Protein AF-E2SR60-F1 (afdb_monomer_lite)

Sequence (109 aa):
MEKYKEIQKNEKLWSTAMAIQMGEARYRNGLNDSYKEGLEKGIEQGIEKGLKEGEKKIQLLLNQLIEKKYHEDATAWLQTLTAKQITAISDLLFTCETLEDLKQQIKNA

Foldseek 3Di:
DVVLVVLVVPVVSNVVVVVVVVVVVVVVVVVVVVVVVVVVVVVVVVVVVVVVVVLLVLLVVLQVLCCVQAVDGCSVVSVVADPVLSVVCVVCVVVDNHPVVSSVVSVVD

Structure (mmCIF, N/CA/C/O backbone):
data_AF-E2SR60-F1
#
_entry.id   AF-E2SR60-F1
#
loop_
_atom_site.group_PDB
_atom_site.id
_atom_site.type_symbol
_atom_site.label_atom_id
_atom_site.label_alt_id
_atom_site.label_comp_id
_atom_site.label_asym_id
_atom_site.label_entity_id
_atom_site.label_seq_id
_atom_site.pdbx_PDB_ins_code
_atom_site.Cartn_x
_atom_site.Cartn_y
_atom_site.Cartn_z
_atom_site.occupancy
_atom_site.B_iso_or_equiv
_atom_site.auth_seq_id
_atom_site.auth_comp_id
_atom_site.auth_asym_id
_atom_site.auth_atom_id
_atom_site.pdbx_PDB_model_num
ATOM 1 N N . MET A 1 1 ? 15.122 -0.953 -53.359 1.00 62.31 1 MET A N 1
ATOM 2 C CA . MET A 1 1 ? 16.007 -2.125 -53.167 1.00 62.31 1 MET A CA 1
ATOM 3 C C . MET A 1 1 ? 17.303 -1.975 -53.961 1.00 62.31 1 MET A C 1
ATOM 5 O O . MET A 1 1 ? 18.353 -2.184 -53.370 1.00 62.31 1 MET A O 1
ATOM 9 N N . GLU A 1 2 ? 17.267 -1.522 -55.222 1.00 66.81 2 GLU A N 1
ATOM 10 C CA . GLU A 1 2 ? 18.463 -1.213 -56.041 1.00 66.81 2 GLU A CA 1
ATOM 11 C C . GLU A 1 2 ? 19.527 -0.357 -55.334 1.00 66.81 2 GLU A C 1
ATOM 13 O O . GLU A 1 2 ? 20.681 -0.769 -55.281 1.00 66.81 2 GLU A O 1
ATOM 18 N N . LYS A 1 3 ? 19.155 0.771 -54.705 1.00 64.75 3 LYS A N 1
ATOM 19 C CA . LYS A 1 3 ? 20.120 1.651 -54.008 1.00 64.75 3 LYS A CA 1
ATOM 20 C C . LYS A 1 3 ? 20.939 0.938 -52.925 1.00 64.75 3 LYS A C 1
ATOM 22 O O . LYS A 1 3 ? 22.126 1.202 -52.780 1.00 64.75 3 LYS A O 1
ATOM 27 N N . TYR A 1 4 ? 20.332 0.013 -52.179 1.00 66.75 4 TYR A N 1
ATOM 28 C CA . TYR A 1 4 ? 21.047 -0.753 -51.152 1.00 66.75 4 TYR A CA 1
ATOM 29 C C . TYR A 1 4 ? 22.007 -1.773 -51.777 1.00 66.75 4 TYR A C 1
ATOM 31 O O . TYR A 1 4 ? 23.118 -1.937 -51.282 1.00 66.75 4 TYR A O 1
ATOM 39 N N . LYS A 1 5 ? 21.619 -2.393 -52.902 1.00 70.69 5 LYS A N 1
ATOM 40 C CA . LYS A 1 5 ? 22.479 -3.307 -53.674 1.00 70.69 5 LYS A CA 1
ATOM 41 C C . LYS A 1 5 ? 23.680 -2.592 -54.301 1.00 70.69 5 LYS A C 1
ATOM 43 O O . LYS A 1 5 ? 24.739 -3.192 -54.441 1.00 70.69 5 LYS A O 1
ATOM 48 N N . GLU A 1 6 ? 23.534 -1.326 -54.689 1.00 68.31 6 GLU A N 1
ATOM 49 C CA . GLU A 1 6 ? 24.640 -0.513 -55.214 1.00 68.31 6 GLU A CA 1
ATOM 50 C C . GLU A 1 6 ? 25.606 -0.066 -54.114 1.00 68.31 6 GLU A C 1
ATOM 52 O O . GLU A 1 6 ? 26.817 -0.161 -54.295 1.00 68.31 6 GLU A O 1
ATOM 57 N N . ILE A 1 7 ? 25.090 0.340 -52.949 1.00 68.00 7 ILE A N 1
ATOM 58 C CA . ILE A 1 7 ? 25.919 0.712 -51.793 1.00 68.00 7 ILE A CA 1
ATOM 59 C C . ILE A 1 7 ? 26.719 -0.496 -51.281 1.00 68.00 7 ILE A C 1
ATOM 61 O O . ILE A 1 7 ? 27.886 -0.334 -50.937 1.00 68.00 7 ILE A O 1
ATOM 65 N N . GLN A 1 8 ? 26.145 -1.707 -51.306 1.00 65.50 8 GLN A N 1
ATOM 66 C CA . GLN A 1 8 ? 26.839 -2.958 -50.953 1.00 65.50 8 GLN A CA 1
ATOM 67 C C . GLN A 1 8 ? 28.107 -3.226 -51.774 1.00 65.50 8 GLN A C 1
ATOM 69 O O . GLN A 1 8 ? 29.014 -3.887 -51.278 1.00 65.50 8 GLN A O 1
ATOM 74 N N . LYS A 1 9 ? 28.201 -2.704 -53.005 1.00 74.44 9 LYS A N 1
ATOM 75 C CA . LYS A 1 9 ? 29.396 -2.862 -53.852 1.00 74.44 9 LYS A CA 1
ATOM 76 C C . LYS A 1 9 ? 30.578 -2.006 -53.379 1.00 74.44 9 LYS A C 1
ATOM 78 O O . LYS A 1 9 ? 31.703 -2.259 -53.794 1.00 74.44 9 LYS A O 1
ATOM 83 N N . ASN A 1 10 ? 30.338 -1.006 -52.524 1.00 86.81 10 ASN A N 1
ATOM 84 C CA . ASN A 1 10 ? 31.366 -0.181 -51.895 1.00 86.81 10 ASN A CA 1
ATOM 85 C C . ASN A 1 10 ? 31.436 -0.503 -50.393 1.00 86.81 10 ASN A C 1
ATOM 87 O O . ASN A 1 10 ? 30.656 0.012 -49.593 1.00 86.81 10 ASN A O 1
ATOM 91 N N . GLU A 1 11 ? 32.392 -1.351 -50.013 1.00 83.62 11 GLU A N 1
ATOM 92 C CA . GLU A 1 11 ? 32.524 -1.923 -48.665 1.00 83.62 11 GLU A CA 1
ATOM 93 C C . GLU A 1 11 ? 32.581 -0.868 -47.543 1.00 83.62 11 GLU A C 1
ATOM 95 O O . GLU A 1 11 ? 31.917 -1.004 -46.510 1.00 83.62 11 GLU A O 1
ATOM 100 N N . LYS A 1 12 ? 33.312 0.235 -47.755 1.00 86.62 12 LYS A N 1
ATOM 101 C CA . LYS A 1 12 ? 33.414 1.335 -46.782 1.00 86.62 12 LYS A CA 1
ATOM 102 C C . LYS A 1 12 ? 32.090 2.090 -46.626 1.00 86.62 12 LYS A C 1
ATOM 104 O O . LYS A 1 12 ? 31.705 2.448 -45.512 1.00 86.62 12 LYS A O 1
ATOM 109 N N . LEU A 1 13 ? 31.381 2.339 -47.727 1.00 86.12 13 LEU A N 1
ATOM 110 C CA . LEU A 1 13 ? 30.094 3.037 -47.690 1.00 86.12 13 LEU A CA 1
ATOM 111 C C . LEU A 1 13 ? 28.999 2.155 -47.071 1.00 86.12 13 LEU A C 1
ATOM 113 O O . LEU A 1 13 ? 28.210 2.635 -46.259 1.00 86.12 13 LEU A O 1
ATOM 117 N N . TRP A 1 14 ? 28.992 0.861 -47.399 1.00 87.00 14 TRP A N 1
ATOM 118 C CA . TRP A 1 14 ? 28.072 -0.121 -46.829 1.00 87.00 14 TRP A CA 1
ATOM 119 C C . TRP A 1 14 ? 28.263 -0.301 -45.322 1.00 87.00 14 TRP A C 1
ATOM 121 O O . TRP A 1 14 ? 27.294 -0.209 -44.571 1.00 87.00 14 TRP A O 1
ATOM 131 N N . SER A 1 15 ? 29.503 -0.492 -44.864 1.00 88.94 15 SER A N 1
ATOM 132 C CA . SER A 1 15 ? 29.812 -0.610 -43.431 1.00 88.94 15 SER A CA 1
ATOM 133 C C . SER A 1 15 ? 29.436 0.652 -42.649 1.00 88.94 15 SER A C 1
ATOM 135 O O . SER A 1 15 ? 28.866 0.550 -41.563 1.00 88.94 15 SER A O 1
ATOM 137 N N . THR A 1 16 ? 29.654 1.840 -43.225 1.00 92.12 16 THR A N 1
ATOM 138 C CA . THR A 1 16 ? 29.238 3.116 -42.617 1.00 92.12 16 THR A CA 1
ATOM 139 C C . THR A 1 16 ? 27.713 3.222 -42.512 1.00 92.12 16 THR A C 1
ATOM 141 O O . THR A 1 16 ? 27.189 3.546 -41.446 1.00 92.12 16 THR A O 1
ATOM 144 N N . ALA A 1 17 ? 26.982 2.906 -43.586 1.00 90.12 17 ALA A N 1
ATOM 145 C CA . ALA A 1 17 ? 25.519 2.930 -43.583 1.00 90.12 17 ALA A CA 1
ATOM 146 C C . ALA A 1 17 ? 24.927 1.920 -42.583 1.00 90.12 17 ALA A C 1
ATOM 148 O O . ALA A 1 17 ? 23.994 2.251 -41.851 1.00 90.12 17 ALA A O 1
ATOM 149 N N . MET A 1 18 ? 25.506 0.717 -42.499 1.00 90.69 18 MET A N 1
ATOM 150 C CA . MET A 1 18 ? 25.114 -0.302 -41.524 1.00 90.69 18 MET A CA 1
ATOM 151 C C . MET A 1 18 ? 25.356 0.172 -40.086 1.00 90.69 18 MET A C 1
ATOM 153 O O . MET A 1 18 ? 24.478 0.031 -39.237 1.00 90.69 18 MET A O 1
ATOM 157 N N . ALA A 1 19 ? 26.510 0.784 -39.803 1.00 93.75 19 ALA A N 1
ATOM 158 C CA . ALA A 1 19 ? 26.823 1.305 -38.474 1.00 93.75 19 ALA A CA 1
ATOM 159 C C . ALA A 1 19 ? 25.824 2.383 -38.021 1.00 93.75 19 ALA A C 1
ATOM 161 O O . ALA A 1 19 ? 25.392 2.361 -36.865 1.00 93.75 19 ALA A O 1
ATOM 162 N N . ILE A 1 20 ? 25.413 3.275 -38.931 1.00 93.44 20 ILE A N 1
ATOM 163 C CA . ILE A 1 20 ? 24.383 4.294 -38.674 1.00 93.44 20 ILE A CA 1
ATOM 164 C C . ILE A 1 20 ? 23.038 3.627 -38.377 1.00 93.44 20 ILE A C 1
ATOM 166 O O . ILE A 1 20 ? 22.451 3.896 -37.333 1.00 93.44 20 ILE A O 1
ATOM 170 N N . GLN A 1 21 ? 22.587 2.697 -39.226 1.00 93.12 21 GLN A N 1
ATOM 171 C CA . GLN A 1 21 ? 21.315 1.993 -39.020 1.00 93.12 21 GLN A CA 1
ATOM 172 C C . GLN A 1 21 ? 21.282 1.227 -37.695 1.00 93.12 21 GLN A C 1
ATOM 174 O O . GLN A 1 21 ? 20.303 1.301 -36.951 1.00 93.12 21 GLN A O 1
ATOM 179 N N . MET A 1 22 ? 22.365 0.519 -37.365 1.00 93.94 22 MET A N 1
ATOM 180 C CA . MET A 1 22 ? 22.493 -0.168 -36.082 1.00 93.94 22 MET A CA 1
ATOM 181 C C . MET A 1 22 ? 22.522 0.823 -34.911 1.00 93.94 22 MET A C 1
ATOM 183 O O . MET A 1 22 ? 21.945 0.542 -33.864 1.00 93.94 22 MET A O 1
ATOM 187 N N . GLY A 1 23 ? 23.169 1.981 -35.070 1.00 95.75 23 GLY A N 1
ATOM 188 C CA . GLY A 1 23 ? 23.173 3.060 -34.081 1.00 95.75 23 GLY A CA 1
ATOM 189 C C . GLY A 1 23 ? 21.776 3.619 -33.815 1.00 95.75 23 GLY A C 1
ATOM 190 O O . GLY A 1 23 ? 21.358 3.692 -32.662 1.0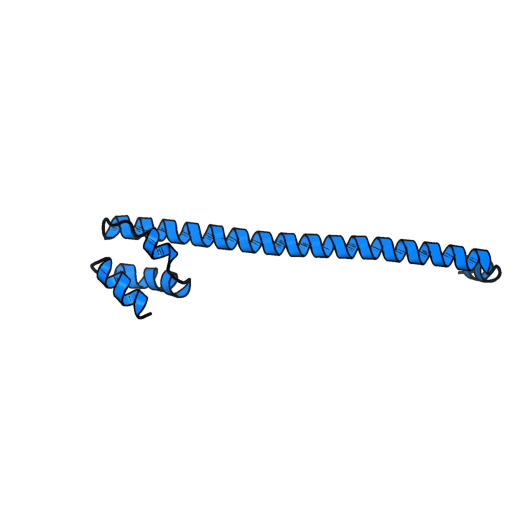0 95.75 23 GLY A O 1
ATOM 191 N N . GLU A 1 24 ? 21.022 3.928 -34.868 1.00 95.50 24 GLU A N 1
ATOM 192 C CA . GLU A 1 24 ? 19.635 4.398 -34.782 1.00 95.50 24 GLU A CA 1
ATOM 193 C C . GLU A 1 24 ? 18.696 3.347 -34.183 1.00 95.50 24 GLU A C 1
ATOM 195 O O . GLU A 1 24 ? 17.773 3.684 -33.440 1.00 95.50 24 GLU A O 1
ATOM 200 N N . ALA A 1 25 ? 18.900 2.068 -34.509 1.00 93.62 25 ALA A N 1
ATOM 201 C CA . ALA A 1 25 ? 18.144 0.971 -33.914 1.00 93.6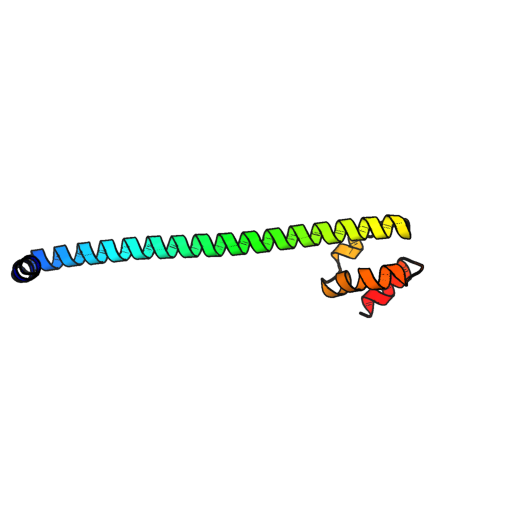2 25 ALA A CA 1
ATOM 202 C C . ALA A 1 25 ? 18.424 0.862 -32.409 1.00 93.62 25 ALA A C 1
ATOM 204 O O . ALA A 1 25 ? 17.486 0.814 -31.618 1.00 93.62 25 ALA A O 1
ATOM 205 N N . ARG A 1 26 ? 19.700 0.911 -31.998 1.00 93.38 26 ARG A N 1
ATOM 206 C CA . ARG A 1 26 ? 20.083 0.924 -30.577 1.00 93.38 26 ARG A CA 1
ATOM 207 C C . ARG A 1 26 ? 19.502 2.124 -29.837 1.00 93.38 26 ARG A C 1
ATOM 209 O O . ARG A 1 26 ? 18.978 1.949 -28.746 1.00 93.38 26 ARG A O 1
ATOM 216 N N . TYR A 1 27 ? 19.563 3.314 -30.431 1.00 94.75 27 TYR A N 1
ATOM 217 C CA . TYR A 1 27 ? 19.017 4.527 -29.824 1.00 94.75 27 TYR A CA 1
ATOM 218 C C . TYR A 1 27 ? 17.502 4.421 -29.608 1.00 94.75 27 TYR A C 1
ATOM 220 O O . TYR A 1 27 ? 17.019 4.660 -28.505 1.00 94.75 27 TYR A O 1
ATOM 228 N N . ARG A 1 28 ? 16.756 3.982 -30.631 1.00 94.62 28 ARG A N 1
ATOM 229 C CA . ARG A 1 28 ? 15.305 3.755 -30.521 1.00 94.62 28 ARG A CA 1
ATOM 230 C C . ARG A 1 28 ? 14.957 2.702 -29.476 1.00 94.62 28 ARG A C 1
ATOM 232 O O . ARG A 1 28 ? 14.029 2.912 -28.702 1.00 94.62 28 ARG A O 1
ATOM 239 N N . ASN A 1 29 ? 15.701 1.599 -29.440 1.00 93.94 29 ASN A N 1
ATOM 240 C CA . ASN A 1 29 ? 15.482 0.554 -28.445 1.00 93.94 29 ASN A CA 1
ATOM 241 C C . ASN A 1 29 ? 15.758 1.080 -27.034 1.00 93.94 29 ASN A C 1
ATOM 243 O O . ASN A 1 29 ? 14.890 0.961 -26.183 1.00 93.94 29 ASN A O 1
ATOM 247 N N . GLY A 1 30 ? 16.875 1.779 -26.814 1.00 95.75 30 GLY A N 1
ATOM 248 C CA . GLY A 1 30 ? 17.190 2.374 -25.512 1.00 95.75 30 GLY A CA 1
ATOM 249 C C . GLY A 1 30 ? 16.149 3.395 -25.035 1.00 95.75 30 GLY A C 1
ATOM 250 O O . GLY A 1 30 ? 15.798 3.421 -23.856 1.00 95.75 30 GLY A O 1
ATOM 251 N N . LEU A 1 31 ? 15.598 4.210 -25.942 1.00 94.25 31 LEU A N 1
ATOM 252 C CA . LEU A 1 31 ? 14.480 5.105 -25.619 1.00 94.25 31 LEU A CA 1
ATOM 253 C C . LEU A 1 31 ? 13.212 4.336 -25.225 1.00 94.25 31 LEU A C 1
ATOM 255 O O . LEU A 1 31 ? 12.557 4.694 -24.251 1.00 94.25 31 LEU A O 1
ATOM 259 N N . ASN A 1 32 ? 12.867 3.276 -25.954 1.00 95.56 32 ASN A N 1
ATOM 260 C CA . ASN A 1 32 ? 11.708 2.451 -25.618 1.00 95.56 32 ASN A CA 1
ATOM 261 C C . ASN A 1 32 ? 11.888 1.714 -24.287 1.00 95.56 32 ASN A C 1
ATOM 263 O O . ASN A 1 32 ? 10.939 1.638 -23.510 1.00 95.56 32 ASN A O 1
ATOM 267 N N . ASP A 1 33 ? 13.081 1.187 -24.025 1.00 95.75 33 ASP A N 1
ATOM 268 C CA . ASP A 1 33 ? 13.391 0.455 -22.798 1.00 95.75 33 ASP A CA 1
ATOM 269 C C . ASP A 1 33 ? 13.312 1.396 -21.591 1.00 95.75 33 ASP A C 1
ATOM 271 O O . ASP A 1 33 ? 12.573 1.131 -20.646 1.00 95.75 33 ASP A O 1
ATOM 275 N N . SER A 1 34 ? 13.952 2.567 -21.673 1.00 95.50 34 SER A N 1
ATOM 276 C CA . SER A 1 34 ? 13.867 3.591 -20.620 1.00 95.50 34 SER A CA 1
ATOM 277 C C . SER A 1 34 ? 12.446 4.116 -20.396 1.00 95.50 34 SER A C 1
ATOM 279 O O . SER A 1 34 ? 12.052 4.340 -19.251 1.00 95.50 34 SER A O 1
ATOM 281 N N . TYR A 1 35 ? 11.646 4.279 -21.456 1.00 96.38 35 TYR A N 1
ATOM 282 C CA . TYR A 1 35 ? 10.239 4.657 -21.322 1.00 96.38 35 TYR A CA 1
ATOM 283 C C . TYR A 1 35 ? 9.432 3.586 -20.579 1.00 96.38 35 TYR A C 1
ATOM 285 O O . TYR A 1 35 ? 8.683 3.916 -19.659 1.00 96.38 35 TYR A O 1
ATOM 293 N N . LYS A 1 36 ? 9.603 2.310 -20.946 1.00 97.06 36 LYS A N 1
ATOM 294 C CA . LYS A 1 36 ? 8.931 1.185 -20.281 1.00 97.06 36 LYS A CA 1
ATOM 295 C C . LYS A 1 36 ? 9.322 1.093 -18.812 1.00 97.06 36 LYS A C 1
ATOM 297 O O . LYS A 1 36 ? 8.438 1.065 -17.966 1.00 97.06 36 LYS A O 1
ATOM 302 N N . GLU A 1 37 ? 10.617 1.140 -18.508 1.00 97.06 37 GLU A N 1
ATOM 303 C CA . GLU A 1 37 ? 11.103 1.117 -17.126 1.00 97.06 37 GLU A CA 1
ATOM 304 C C . GLU A 1 37 ? 10.557 2.291 -16.306 1.00 97.06 37 GLU A C 1
ATOM 306 O O . GLU A 1 37 ? 10.173 2.126 -15.148 1.00 97.06 37 GLU A O 1
ATOM 311 N N . GLY A 1 38 ? 10.525 3.492 -16.892 1.00 97.88 38 GLY A N 1
ATOM 312 C CA . GLY A 1 38 ? 9.973 4.676 -16.240 1.00 97.88 38 GLY A CA 1
ATOM 313 C C . GLY A 1 38 ? 8.481 4.528 -15.942 1.00 97.88 38 GLY A C 1
ATOM 314 O O . GLY A 1 38 ? 8.033 4.877 -14.849 1.00 97.88 38 GLY A O 1
ATOM 315 N N . LEU A 1 39 ? 7.723 3.975 -16.891 1.00 98.06 39 LEU A N 1
ATOM 316 C CA . LEU A 1 39 ? 6.298 3.713 -16.728 1.00 98.06 39 LEU A CA 1
ATOM 317 C C . LEU A 1 39 ? 6.038 2.650 -15.652 1.00 98.06 39 LEU A C 1
ATOM 319 O O . LEU A 1 39 ? 5.211 2.878 -14.773 1.00 98.06 39 LEU A O 1
ATOM 323 N N . GLU A 1 40 ? 6.761 1.530 -15.683 1.00 97.94 40 GLU A N 1
ATOM 324 C CA . GLU A 1 40 ? 6.639 0.446 -14.701 1.00 97.94 40 GLU A CA 1
ATOM 325 C C . GLU A 1 40 ? 6.934 0.941 -13.282 1.00 97.94 40 GLU A C 1
ATOM 327 O O . GLU A 1 40 ? 6.102 0.780 -12.388 1.00 97.94 40 GLU A O 1
ATOM 332 N N . LYS A 1 41 ? 8.055 1.651 -13.089 1.00 97.75 41 LYS A N 1
ATOM 333 C CA . LYS A 1 41 ? 8.406 2.255 -11.793 1.00 97.75 41 LYS A CA 1
ATOM 334 C C . LYS A 1 41 ? 7.363 3.269 -11.333 1.00 97.75 41 LYS A C 1
ATOM 336 O O . LYS A 1 41 ? 7.044 3.330 -10.148 1.00 97.75 41 LYS A O 1
ATOM 341 N N . GLY A 1 42 ? 6.834 4.074 -12.255 1.00 98.31 42 GLY A N 1
ATOM 342 C CA . GLY A 1 42 ? 5.788 5.048 -11.950 1.00 98.31 42 GLY A CA 1
ATOM 343 C C . GLY A 1 42 ? 4.502 4.387 -11.454 1.00 98.31 42 GLY A C 1
ATOM 344 O O . GLY A 1 42 ? 3.923 4.835 -10.464 1.00 98.31 42 GLY A O 1
ATOM 345 N N . ILE A 1 43 ? 4.081 3.299 -12.105 1.00 98.25 43 ILE A N 1
ATOM 346 C CA . ILE A 1 43 ? 2.903 2.519 -11.710 1.00 98.25 43 ILE A CA 1
ATOM 347 C C . ILE A 1 43 ? 3.126 1.863 -10.346 1.00 98.25 43 ILE A C 1
ATOM 349 O O . ILE A 1 43 ? 2.281 2.007 -9.465 1.00 98.25 43 ILE A O 1
ATOM 353 N N . GLU A 1 44 ? 4.263 1.196 -10.142 1.00 98.12 44 GLU A N 1
ATOM 354 C CA . GLU A 1 44 ? 4.586 0.521 -8.881 1.00 98.12 44 GLU A CA 1
ATOM 355 C C . GLU A 1 44 ? 4.587 1.503 -7.699 1.00 98.12 44 GLU A C 1
ATOM 357 O O . GLU A 1 44 ? 3.891 1.285 -6.706 1.00 98.12 44 GLU A O 1
ATOM 362 N N . GLN A 1 45 ? 5.268 2.645 -7.842 1.00 97.75 45 GLN A N 1
ATOM 363 C CA . GLN A 1 45 ? 5.280 3.693 -6.818 1.00 97.75 45 GLN A CA 1
ATOM 364 C C . GLN A 1 45 ? 3.890 4.286 -6.567 1.00 97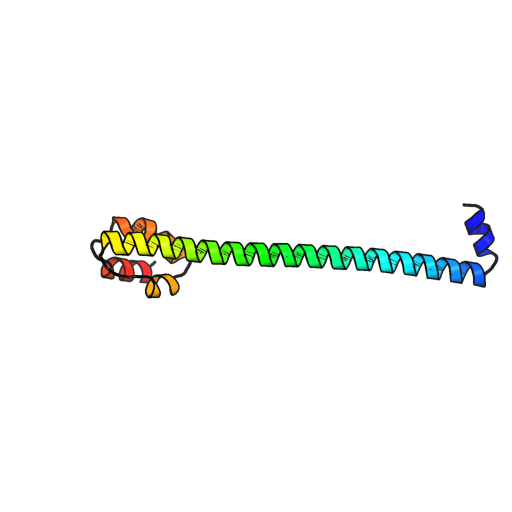.75 45 GLN A C 1
ATOM 366 O O . GLN A 1 45 ? 3.559 4.630 -5.431 1.00 97.75 45 GLN A O 1
ATOM 371 N N . GLY A 1 46 ? 3.082 4.446 -7.619 1.00 98.31 46 GLY A N 1
ATOM 372 C CA . GLY A 1 46 ? 1.711 4.936 -7.506 1.00 98.31 46 GLY A CA 1
ATOM 373 C C . GLY A 1 46 ? 0.825 3.982 -6.706 1.00 98.31 46 GLY A C 1
ATOM 374 O O . GLY A 1 46 ? 0.125 4.418 -5.792 1.00 98.31 46 GLY A O 1
ATOM 375 N N . ILE A 1 47 ? 0.905 2.683 -7.001 1.00 97.94 47 ILE A N 1
ATOM 376 C CA . ILE A 1 47 ? 0.173 1.634 -6.283 1.00 97.94 47 ILE A CA 1
ATOM 377 C C . ILE A 1 47 ? 0.622 1.578 -4.821 1.00 97.94 47 ILE A C 1
ATOM 379 O O . ILE A 1 47 ? -0.222 1.600 -3.927 1.00 97.94 47 ILE A O 1
ATOM 383 N N . GLU A 1 48 ? 1.930 1.569 -4.556 1.00 97.31 48 GLU A N 1
ATOM 384 C CA . GLU A 1 48 ? 2.463 1.513 -3.192 1.00 97.31 48 GLU A CA 1
ATOM 385 C C . GLU A 1 48 ? 2.004 2.714 -2.348 1.00 97.31 48 GLU A C 1
ATOM 387 O O . GLU A 1 48 ? 1.558 2.550 -1.210 1.00 97.31 48 GLU A O 1
ATOM 392 N N . LYS A 1 49 ? 2.065 3.931 -2.907 1.00 96.81 49 LYS A N 1
ATOM 393 C CA . LYS A 1 49 ? 1.570 5.140 -2.230 1.00 96.81 49 LYS A CA 1
ATOM 394 C C . LYS A 1 49 ? 0.068 5.067 -1.976 1.00 96.81 49 LYS A C 1
ATOM 396 O O . LYS A 1 49 ? -0.360 5.335 -0.856 1.00 96.81 49 LYS A O 1
ATOM 401 N N . GLY A 1 50 ? -0.712 4.665 -2.980 1.00 97.56 50 GLY A N 1
ATOM 402 C CA . GLY A 1 50 ? -2.164 4.541 -2.864 1.00 97.56 50 GLY A CA 1
ATOM 403 C C . GLY A 1 50 ? -2.587 3.534 -1.794 1.00 97.56 50 GLY A C 1
ATOM 404 O O . GLY A 1 50 ? -3.479 3.823 -1.000 1.00 97.56 50 GLY A O 1
ATOM 405 N N . LEU A 1 51 ? -1.907 2.387 -1.714 1.00 94.31 51 LEU A N 1
ATOM 406 C CA . LEU A 1 51 ? -2.146 1.388 -0.670 1.00 94.31 51 LEU A CA 1
ATOM 407 C C . LEU A 1 51 ? -1.821 1.941 0.723 1.00 94.31 51 LEU A C 1
ATOM 409 O O . LEU A 1 51 ? -2.670 1.871 1.607 1.00 94.31 51 LEU A O 1
ATOM 413 N N . LYS A 1 52 ? -0.655 2.577 0.907 1.00 92.88 52 LYS A N 1
ATOM 414 C CA . LYS A 1 52 ? -0.268 3.185 2.196 1.00 92.88 52 LYS A CA 1
ATOM 415 C C . LYS A 1 52 ? -1.232 4.285 2.645 1.00 92.88 52 LYS A C 1
ATOM 417 O O . LYS A 1 52 ? -1.537 4.399 3.831 1.00 92.88 52 LYS A O 1
ATOM 422 N N . GLU A 1 53 ? -1.699 5.125 1.724 1.00 95.12 53 GLU A N 1
ATOM 423 C CA . GLU A 1 53 ? -2.703 6.152 2.026 1.00 95.12 53 GLU A CA 1
ATOM 424 C C . GLU A 1 53 ? -4.061 5.532 2.378 1.00 95.12 53 GLU A C 1
ATOM 426 O O . GLU A 1 53 ? -4.708 5.969 3.334 1.00 95.12 53 GLU A O 1
ATOM 431 N N . GLY A 1 54 ? -4.465 4.483 1.657 1.00 93.50 54 GLY A N 1
ATOM 432 C CA . GLY A 1 54 ? -5.671 3.709 1.941 1.00 93.50 54 GLY A CA 1
ATOM 433 C C . GLY A 1 54 ? -5.646 3.073 3.330 1.00 93.50 54 GLY A C 1
ATOM 434 O O . GLY A 1 54 ? -6.590 3.252 4.098 1.00 93.50 54 GLY A O 1
ATOM 435 N N . GLU A 1 55 ? -4.548 2.408 3.693 1.00 91.12 55 GLU A N 1
ATOM 436 C CA . GLU A 1 55 ? -4.349 1.798 5.014 1.00 91.12 55 GLU A CA 1
ATOM 437 C C . GLU A 1 55 ? -4.439 2.834 6.140 1.00 91.12 55 GLU A C 1
ATOM 439 O O . GLU A 1 55 ? -5.187 2.639 7.100 1.00 91.12 55 GLU A O 1
ATOM 444 N N . LYS A 1 56 ? -3.763 3.983 5.996 1.00 91.62 56 LYS A N 1
ATOM 445 C CA . LYS A 1 56 ? -3.852 5.084 6.971 1.00 91.62 56 LYS A CA 1
ATOM 446 C C . LYS A 1 56 ? -5.279 5.598 7.129 1.00 91.62 56 LYS A C 1
ATOM 448 O O . LYS A 1 56 ? -5.718 5.873 8.245 1.00 91.62 56 LYS A O 1
ATOM 453 N N . LYS A 1 57 ? -6.014 5.734 6.023 1.00 94.12 57 LYS A N 1
ATOM 454 C CA . LYS A 1 57 ? -7.405 6.197 6.050 1.00 94.12 57 LYS A CA 1
ATOM 455 C C . LYS A 1 57 ? -8.322 5.185 6.737 1.00 94.12 57 LYS A C 1
ATOM 457 O O . LYS A 1 57 ? -9.181 5.595 7.513 1.00 94.12 57 LYS A O 1
ATOM 462 N N . ILE A 1 58 ? -8.124 3.888 6.498 1.00 91.62 58 ILE A N 1
ATOM 463 C CA . ILE A 1 58 ? -8.860 2.818 7.186 1.00 91.62 58 ILE A CA 1
ATOM 464 C C . ILE A 1 58 ? -8.572 2.852 8.690 1.00 91.62 58 ILE A C 1
ATOM 466 O O . ILE A 1 58 ? -9.511 2.850 9.482 1.00 91.62 58 ILE A O 1
ATOM 470 N N . GLN A 1 59 ? -7.301 2.952 9.092 1.00 91.31 59 GLN A N 1
ATOM 471 C CA . GLN A 1 59 ? -6.920 3.053 10.506 1.00 91.31 59 GLN A CA 1
ATOM 472 C C . GLN A 1 59 ? -7.552 4.276 11.182 1.00 91.31 59 GLN A C 1
ATOM 474 O O . GLN A 1 59 ? -8.096 4.152 12.275 1.00 91.31 59 GLN A O 1
ATOM 479 N N . LEU A 1 60 ? -7.556 5.438 10.521 1.00 93.38 60 LEU A N 1
ATOM 480 C CA . LEU A 1 60 ? -8.196 6.644 11.051 1.00 93.38 60 LEU A CA 1
ATOM 481 C C . LEU A 1 60 ? -9.704 6.447 11.266 1.00 93.38 60 LEU A C 1
ATOM 483 O O . LEU A 1 60 ? -10.232 6.821 12.310 1.00 93.38 60 LEU A O 1
ATOM 487 N N . LEU A 1 61 ? -10.396 5.853 10.290 1.00 93.06 61 LEU A N 1
ATOM 488 C CA . LEU A 1 61 ? -11.834 5.589 10.388 1.00 93.06 61 LEU A CA 1
ATOM 489 C C . LEU A 1 61 ? -12.150 4.590 11.506 1.00 93.06 61 LEU A C 1
ATOM 491 O O . LEU A 1 61 ? -13.093 4.804 12.265 1.00 93.06 61 LEU A O 1
ATOM 495 N N . LEU A 1 62 ? -11.353 3.529 11.644 1.00 91.75 62 LEU A N 1
ATOM 496 C CA . LEU A 1 62 ? -11.504 2.570 12.738 1.00 91.75 62 LEU A CA 1
ATOM 497 C C . LEU A 1 62 ? -11.253 3.220 14.096 1.00 91.75 62 LEU A C 1
ATOM 499 O O . LEU A 1 62 ? -12.023 2.976 15.023 1.00 91.75 62 LEU A O 1
ATOM 503 N N . ASN A 1 63 ? -10.246 4.091 14.203 1.00 92.00 63 ASN A N 1
ATOM 504 C CA . ASN A 1 63 ? -9.993 4.826 15.436 1.00 92.00 63 ASN A CA 1
ATOM 505 C C . ASN A 1 63 ? -11.193 5.690 15.826 1.00 92.00 63 ASN A C 1
ATOM 507 O O . ASN A 1 63 ? -11.649 5.628 16.957 1.00 92.00 63 ASN A O 1
ATOM 511 N N . GLN A 1 64 ? -11.782 6.414 14.870 1.00 93.12 64 GLN A N 1
ATOM 512 C CA . GLN A 1 64 ? -12.982 7.219 15.117 1.00 93.12 64 GLN A CA 1
ATOM 513 C C . GLN A 1 64 ? -14.182 6.379 15.577 1.00 93.12 64 GLN A C 1
ATOM 515 O O . GLN A 1 64 ? -14.990 6.848 16.378 1.00 93.12 64 GLN A O 1
ATOM 520 N N . LEU A 1 65 ? -14.341 5.156 15.062 1.00 91.06 65 LEU A N 1
ATOM 521 C CA . LEU A 1 65 ? -15.397 4.245 15.514 1.00 91.06 65 LEU A CA 1
ATOM 522 C C . LEU A 1 65 ? -15.130 3.737 16.935 1.00 91.06 65 LEU A C 1
ATOM 524 O O . LEU A 1 65 ? -16.055 3.685 17.744 1.00 91.06 65 LEU A O 1
ATOM 528 N N . ILE A 1 66 ? -13.875 3.409 17.244 1.00 91.12 66 ILE A N 1
ATOM 529 C CA . ILE A 1 66 ? -13.444 2.972 18.574 1.00 91.12 66 ILE A CA 1
ATOM 530 C C . ILE A 1 66 ? -13.601 4.101 19.597 1.00 91.12 66 ILE A C 1
ATOM 532 O O . ILE A 1 66 ? -14.226 3.880 20.628 1.00 91.12 66 ILE A O 1
ATOM 536 N N . GLU A 1 67 ? -13.159 5.320 19.291 1.00 92.50 67 GLU A N 1
ATOM 537 C CA . GLU A 1 67 ? -13.343 6.496 20.150 1.00 92.50 67 GLU A CA 1
ATOM 538 C C . GLU A 1 67 ? -14.828 6.792 20.401 1.00 92.50 67 GLU A C 1
ATOM 540 O O . GLU A 1 67 ? -15.223 7.138 21.512 1.00 92.50 67 GLU A O 1
ATOM 545 N N . LYS A 1 68 ? -15.688 6.626 19.388 1.00 90.44 68 LYS A N 1
ATOM 546 C CA . LYS A 1 68 ? -17.136 6.824 19.549 1.00 90.44 68 LYS A CA 1
ATOM 547 C C . LYS A 1 68 ? -17.795 5.766 20.424 1.00 90.44 68 LYS A C 1
ATOM 549 O O . LYS A 1 68 ? -18.735 6.099 21.138 1.00 90.44 68 LYS A O 1
ATOM 554 N N . LYS A 1 69 ? -17.360 4.507 20.323 1.00 90.00 69 LYS A N 1
ATOM 555 C CA . LYS A 1 69 ? -17.989 3.385 21.030 1.00 90.00 69 LYS A CA 1
ATOM 556 C C . LYS A 1 69 ? -17.423 3.183 22.434 1.00 90.00 69 LYS A C 1
ATOM 558 O O . LYS A 1 69 ? -18.184 2.962 23.368 1.00 90.00 69 LYS A O 1
ATOM 563 N N . TYR A 1 70 ? -16.103 3.224 22.557 1.00 91.19 70 TYR A N 1
ATOM 564 C CA . TYR A 1 70 ? -15.369 2.868 23.768 1.00 91.19 70 TYR A CA 1
ATOM 565 C C . TYR A 1 70 ? -14.739 4.081 24.465 1.00 91.19 70 TYR A C 1
ATOM 567 O O . TYR A 1 70 ? -14.247 3.934 25.574 1.00 91.19 70 TYR A O 1
ATOM 575 N N . HIS A 1 71 ? -14.767 5.274 23.855 1.00 89.88 71 HIS A N 1
ATOM 576 C CA . HIS A 1 71 ? -14.180 6.504 24.414 1.00 89.88 71 HIS A CA 1
ATOM 577 C C . HIS A 1 71 ? -12.666 6.431 24.670 1.00 89.88 71 HIS A C 1
ATOM 579 O O . HIS A 1 71 ? -12.131 7.175 25.489 1.00 89.88 71 HIS A O 1
ATOM 585 N N . GLU A 1 72 ? -11.972 5.568 23.928 1.00 90.75 72 GLU A N 1
ATOM 586 C CA . GLU A 1 72 ? -10.529 5.355 24.021 1.00 90.75 72 GLU A CA 1
ATOM 587 C C . GLU A 1 72 ? -9.855 5.580 22.664 1.00 90.75 72 GLU A C 1
ATOM 589 O O . GLU A 1 72 ? -10.406 5.207 21.627 1.00 90.75 72 GLU A O 1
ATOM 594 N N . ASP A 1 73 ? -8.644 6.148 22.676 1.00 91.75 73 ASP A N 1
ATOM 595 C CA . ASP A 1 73 ? -7.791 6.223 21.487 1.00 91.75 73 ASP A CA 1
ATOM 596 C C . ASP A 1 73 ? -7.085 4.879 21.255 1.00 91.75 73 ASP A C 1
ATOM 598 O O . ASP A 1 73 ? -6.415 4.319 22.128 1.00 91.75 73 ASP A O 1
ATOM 602 N N . ALA A 1 74 ? -7.227 4.366 20.041 1.00 90.50 74 ALA A N 1
ATOM 603 C CA . ALA A 1 74 ? -6.690 3.098 19.579 1.00 90.50 74 ALA A CA 1
ATOM 604 C C . ALA A 1 74 ? -5.633 3.270 18.477 1.00 90.50 74 ALA A C 1
ATOM 606 O O . ALA A 1 74 ? -5.160 2.266 17.938 1.00 90.50 74 ALA A O 1
ATOM 607 N N . THR A 1 75 ? -5.215 4.502 18.162 1.00 90.75 75 THR A N 1
ATOM 608 C CA . THR A 1 75 ? -4.311 4.807 17.043 1.00 90.75 75 THR A CA 1
ATOM 609 C C . THR A 1 75 ? -3.029 3.973 17.084 1.00 90.75 75 THR A C 1
ATOM 611 O O . THR A 1 75 ? -2.666 3.342 16.091 1.00 90.75 75 THR A O 1
ATOM 614 N N . ALA A 1 76 ? -2.363 3.914 18.242 1.00 91.38 76 ALA A N 1
ATOM 615 C CA . ALA A 1 76 ? -1.123 3.153 18.402 1.00 91.38 76 ALA A CA 1
ATOM 616 C C . ALA A 1 76 ? -1.334 1.639 18.248 1.00 91.38 76 ALA A C 1
ATOM 618 O O . ALA A 1 76 ? -0.482 0.952 17.695 1.00 91.38 76 ALA A O 1
ATOM 619 N N . TRP A 1 77 ? -2.476 1.117 18.702 1.00 92.38 77 TRP A N 1
ATOM 620 C CA . TRP A 1 77 ? -2.804 -0.303 18.581 1.00 92.38 77 TRP A CA 1
ATOM 621 C C . TRP A 1 77 ? -3.143 -0.684 17.137 1.00 92.38 77 TRP A C 1
ATOM 623 O O . TRP A 1 77 ? -2.634 -1.679 16.635 1.00 92.38 77 TRP A O 1
ATOM 633 N N . LEU A 1 78 ? -3.929 0.129 16.427 1.00 90.56 78 LEU A N 1
ATOM 634 C CA . LEU A 1 78 ? -4.296 -0.127 15.029 1.00 90.56 78 LEU A CA 1
ATOM 635 C C . LEU A 1 78 ? -3.078 -0.174 14.093 1.00 90.56 78 LEU A C 1
ATOM 637 O O . LEU A 1 78 ? -3.095 -0.908 13.106 1.00 90.56 78 LEU A O 1
ATOM 641 N N . GLN A 1 79 ? -2.008 0.558 14.420 1.00 89.94 79 GLN A N 1
ATOM 642 C CA . GLN A 1 79 ? -0.745 0.538 13.674 1.00 89.94 79 GLN A CA 1
ATOM 643 C C . GLN A 1 79 ? 0.039 -0.773 13.824 1.00 89.94 79 GLN A C 1
ATOM 645 O O . GLN A 1 79 ? 0.870 -1.074 12.970 1.00 89.94 79 GLN A O 1
ATOM 650 N N . THR A 1 80 ? -0.210 -1.562 14.876 1.00 90.62 80 THR A N 1
ATOM 651 C CA . THR A 1 80 ? 0.476 -2.847 15.093 1.00 90.62 80 THR A CA 1
ATOM 652 C C . THR A 1 80 ? -0.234 -4.029 14.436 1.00 90.62 80 THR A C 1
ATOM 654 O O . THR A 1 80 ? 0.249 -5.155 14.534 1.00 90.62 80 THR A O 1
ATOM 657 N N . LEU A 1 81 ? -1.401 -3.811 13.825 1.00 90.00 81 LEU A N 1
ATOM 658 C CA . LEU A 1 81 ? -2.257 -4.879 13.315 1.00 90.00 81 LEU A CA 1
ATOM 659 C C . LEU A 1 81 ? -2.005 -5.172 11.839 1.00 90.00 81 LEU A C 1
ATOM 661 O O . LEU A 1 81 ? -1.703 -4.291 11.037 1.00 90.00 81 LEU A O 1
ATOM 665 N N . THR A 1 82 ? -2.189 -6.437 11.474 1.00 89.81 82 THR A N 1
ATOM 666 C CA . THR A 1 82 ? -2.146 -6.886 10.079 1.00 89.81 82 THR A CA 1
ATOM 667 C C . THR A 1 82 ? -3.458 -6.581 9.350 1.00 89.81 82 THR A C 1
ATOM 669 O O . THR A 1 82 ? -4.506 -6.419 9.974 1.00 89.81 82 THR A O 1
ATOM 672 N N . ALA A 1 83 ? -3.443 -6.583 8.013 1.00 86.25 83 ALA A N 1
ATOM 673 C CA . ALA A 1 83 ? -4.648 -6.360 7.207 1.00 86.25 83 ALA A CA 1
ATOM 674 C C . ALA A 1 83 ? -5.800 -7.329 7.551 1.00 86.25 83 ALA A C 1
ATOM 676 O O . ALA A 1 83 ? -6.953 -6.909 7.612 1.00 86.25 83 ALA A O 1
ATOM 677 N N . LYS A 1 84 ? -5.491 -8.603 7.844 1.00 87.31 84 LYS A N 1
ATOM 678 C CA . LYS A 1 84 ? -6.491 -9.605 8.262 1.00 87.31 84 LYS A CA 1
ATOM 679 C C . LYS A 1 84 ? -7.127 -9.259 9.608 1.00 87.31 84 LYS A C 1
ATOM 681 O O . LYS A 1 84 ? -8.342 -9.351 9.764 1.00 87.31 84 LYS A O 1
ATOM 686 N N . GLN A 1 85 ? -6.307 -8.828 10.562 1.00 89.44 85 GLN A N 1
ATOM 687 C CA . GLN A 1 85 ? -6.786 -8.393 11.870 1.00 89.44 85 GLN A CA 1
ATOM 688 C C . GLN A 1 85 ? -7.651 -7.141 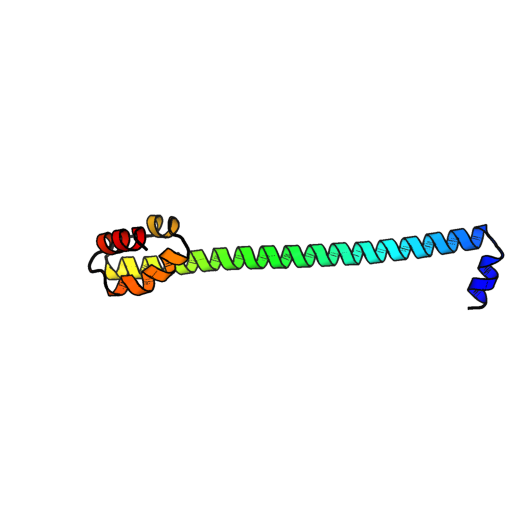11.738 1.00 89.44 85 GLN A C 1
ATOM 690 O O . GLN A 1 85 ? -8.731 -7.094 12.309 1.00 89.44 85 GLN A O 1
ATOM 695 N N . ILE A 1 86 ? -7.243 -6.173 10.912 1.00 88.06 86 ILE A N 1
ATOM 696 C CA . ILE A 1 86 ? -8.028 -4.967 10.617 1.00 88.06 86 ILE A CA 1
ATOM 697 C C . ILE A 1 86 ? -9.407 -5.319 10.041 1.00 88.06 86 ILE A C 1
ATOM 699 O O . ILE A 1 86 ? -10.401 -4.741 10.474 1.00 88.06 86 ILE A O 1
ATOM 703 N N . THR A 1 87 ? -9.498 -6.282 9.117 1.00 87.06 87 THR A N 1
ATOM 704 C CA . THR A 1 87 ? -10.802 -6.740 8.606 1.00 87.06 87 THR A CA 1
ATOM 705 C C . THR A 1 87 ? -11.637 -7.451 9.668 1.00 87.06 87 THR A C 1
ATOM 707 O O . THR A 1 87 ? -12.844 -7.266 9.699 1.00 87.06 87 THR A O 1
ATOM 710 N N . ALA A 1 88 ? -11.021 -8.199 10.588 1.00 89.00 88 ALA A N 1
ATOM 711 C CA . ALA A 1 88 ? -11.754 -8.832 11.685 1.00 89.00 88 ALA A CA 1
ATOM 712 C C . ALA A 1 88 ? -12.328 -7.803 12.677 1.00 89.00 88 ALA A C 1
ATOM 714 O O . ALA A 1 88 ? -13.366 -8.055 13.287 1.00 89.00 88 ALA A O 1
ATOM 715 N N . ILE A 1 89 ? -11.710 -6.617 12.811 1.00 87.69 89 ILE A N 1
ATOM 716 C CA . ILE A 1 89 ? -12.239 -5.552 13.678 1.00 87.69 89 ILE A CA 1
ATOM 717 C C . ILE A 1 89 ? -13.650 -5.161 13.258 1.00 87.69 89 ILE A C 1
ATOM 719 O O . ILE A 1 89 ? -14.471 -4.957 14.141 1.00 87.69 89 ILE A O 1
ATOM 723 N N . SER A 1 90 ? -13.967 -5.047 11.962 1.00 82.38 90 SER A N 1
ATOM 724 C CA . SER A 1 90 ? -15.306 -4.589 11.560 1.00 82.38 90 SER A CA 1
ATOM 725 C C . SER A 1 90 ? -16.411 -5.521 12.041 1.00 82.38 90 SER A C 1
ATOM 727 O O . SER A 1 90 ? -17.477 -5.039 12.413 1.00 82.38 90 SER A O 1
ATOM 729 N N . ASP A 1 91 ? -16.139 -6.824 12.089 1.00 84.50 91 ASP A N 1
ATOM 730 C CA . ASP A 1 91 ? -17.098 -7.824 12.555 1.00 84.50 91 ASP A CA 1
ATOM 731 C C . ASP A 1 91 ? -17.171 -7.831 14.089 1.00 84.50 91 ASP A C 1
ATOM 733 O O . ASP A 1 91 ? -18.255 -7.804 14.676 1.00 84.50 91 ASP A O 1
ATOM 737 N N . LEU A 1 92 ? -16.010 -7.782 14.750 1.00 87.06 92 LEU A N 1
ATOM 738 C CA . LEU A 1 92 ? -15.903 -7.853 16.208 1.00 87.06 92 LEU A CA 1
ATOM 739 C C . LEU A 1 92 ? -16.310 -6.555 16.919 1.00 87.06 92 LEU A C 1
ATOM 741 O O . LEU A 1 92 ? -16.732 -6.563 18.077 1.00 87.06 92 LEU A O 1
ATOM 745 N N . LEU A 1 93 ? -16.227 -5.413 16.233 1.00 84.38 93 LEU A N 1
ATOM 746 C CA . LEU A 1 93 ? -16.565 -4.109 16.798 1.00 84.38 93 LEU A CA 1
ATOM 747 C C . LEU A 1 93 ? -18.045 -4.011 17.160 1.00 84.38 93 LEU A C 1
ATOM 749 O O . LEU A 1 93 ? -18.386 -3.197 18.009 1.00 84.38 93 LEU A O 1
ATOM 753 N N . PHE A 1 94 ? -18.922 -4.845 16.598 1.00 78.94 94 PHE A N 1
ATOM 754 C CA . PHE A 1 94 ? -20.330 -4.905 17.002 1.00 78.94 94 PHE A CA 1
ATOM 755 C C . PHE A 1 94 ? -20.604 -5.920 18.116 1.00 78.94 94 PHE A C 1
ATOM 757 O O . PHE A 1 94 ? -21.601 -5.772 18.817 1.00 78.94 94 PHE A O 1
ATOM 764 N N . THR A 1 95 ? -19.725 -6.903 18.324 1.00 84.94 95 THR A N 1
ATOM 765 C CA . THR A 1 95 ? -19.930 -7.986 19.297 1.00 84.94 95 THR A CA 1
ATOM 766 C C . THR A 1 95 ? -19.250 -7.741 20.641 1.00 84.94 95 THR A C 1
ATOM 768 O O . THR A 1 95 ? -19.735 -8.228 21.656 1.00 84.94 95 THR A O 1
ATOM 771 N N . CYS A 1 96 ? -18.134 -7.009 20.675 1.00 86.81 96 CYS A N 1
ATOM 772 C CA . CYS A 1 96 ? -17.402 -6.734 21.915 1.00 86.81 96 CYS A CA 1
ATOM 773 C C . CYS A 1 96 ? -18.046 -5.592 22.719 1.00 86.81 96 CYS A C 1
ATOM 775 O O . CYS A 1 96 ? -18.446 -4.582 22.142 1.00 86.81 96 CYS A O 1
ATOM 777 N N . GLU A 1 97 ? -18.115 -5.714 24.046 1.00 80.88 97 GLU A N 1
ATOM 778 C CA . GLU A 1 97 ? -18.617 -4.648 24.932 1.00 80.88 97 GLU A CA 1
ATOM 779 C C . GLU A 1 97 ? -17.514 -3.663 25.339 1.00 80.88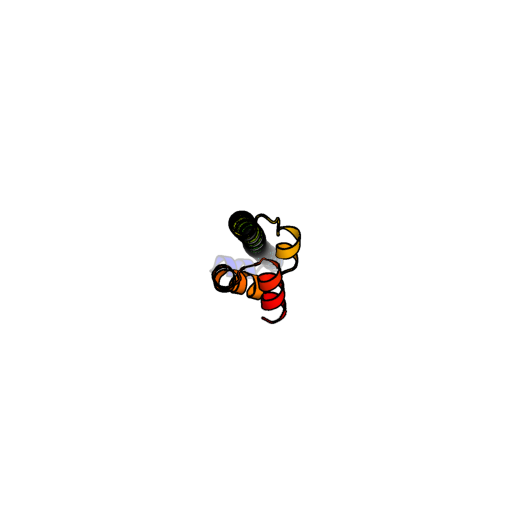 97 GLU A C 1
ATOM 781 O O . GLU A 1 97 ? -17.790 -2.479 25.528 1.00 80.88 97 GLU A O 1
ATOM 786 N N . THR A 1 98 ? -16.257 -4.120 25.388 1.00 88.00 98 THR A N 1
ATOM 787 C CA . THR A 1 98 ? -15.092 -3.299 25.745 1.00 88.00 98 THR A CA 1
ATOM 788 C C . THR A 1 98 ? -13.993 -3.339 24.679 1.00 88.00 98 THR A C 1
ATOM 790 O O . THR A 1 98 ? -13.913 -4.268 23.866 1.00 88.00 98 THR A O 1
ATOM 793 N N . LEU A 1 99 ? -13.108 -2.334 24.689 1.00 87.38 99 LEU A N 1
ATOM 794 C CA . LEU A 1 99 ? -11.929 -2.322 23.819 1.00 87.38 99 LEU A CA 1
ATOM 795 C C . LEU A 1 99 ? -10.926 -3.427 24.200 1.00 87.38 99 LEU A C 1
ATOM 797 O O . LEU A 1 99 ? -10.237 -3.959 23.328 1.00 87.38 99 LEU A O 1
ATOM 801 N N . GLU A 1 100 ? -10.851 -3.795 25.479 1.00 87.12 100 GLU A N 1
ATOM 802 C CA . GLU A 1 100 ? -9.996 -4.881 25.970 1.00 87.12 100 GLU A CA 1
ATOM 803 C C . GLU A 1 100 ? -10.420 -6.230 25.363 1.00 87.12 100 GLU A C 1
ATOM 805 O O . GLU A 1 100 ? -9.580 -6.954 24.823 1.00 87.12 100 GLU A O 1
ATOM 810 N N . ASP A 1 101 ? -11.726 -6.523 25.349 1.00 90.06 101 ASP A N 1
ATOM 811 C CA . ASP A 1 101 ? -12.274 -7.747 24.747 1.00 90.06 101 ASP A CA 1
ATOM 812 C C . ASP A 1 101 ? -11.983 -7.805 23.247 1.00 90.06 101 ASP A C 1
ATOM 814 O O . ASP A 1 101 ? -11.564 -8.840 22.724 1.00 90.06 101 ASP A O 1
ATOM 818 N N . LEU A 1 102 ? -12.138 -6.671 22.555 1.00 89.12 102 LEU A N 1
ATOM 819 C CA . LEU A 1 102 ? -11.811 -6.553 21.136 1.00 89.12 102 LEU A CA 1
ATOM 820 C C . LEU A 1 102 ? -10.324 -6.851 20.887 1.00 89.12 102 LEU A C 1
ATOM 822 O O . LEU A 1 102 ? -9.985 -7.649 20.012 1.00 89.12 102 LEU A O 1
ATOM 826 N N . LYS A 1 103 ? -9.425 -6.260 21.686 1.00 89.44 103 LYS A N 1
ATOM 827 C CA . LYS A 1 103 ? -7.975 -6.502 21.604 1.00 89.44 103 LYS A CA 1
ATOM 828 C C . LYS A 1 103 ? -7.626 -7.969 21.853 1.00 89.44 103 LYS A C 1
ATOM 830 O O . LYS A 1 103 ? -6.728 -8.493 21.193 1.00 89.44 103 LYS A O 1
ATOM 835 N N . GLN A 1 104 ? -8.300 -8.635 22.789 1.00 89.94 104 GLN A N 1
ATOM 836 C CA . GLN A 1 104 ? -8.070 -10.050 23.082 1.00 89.94 104 GLN A CA 1
ATOM 837 C C . GLN A 1 104 ? -8.545 -10.961 21.948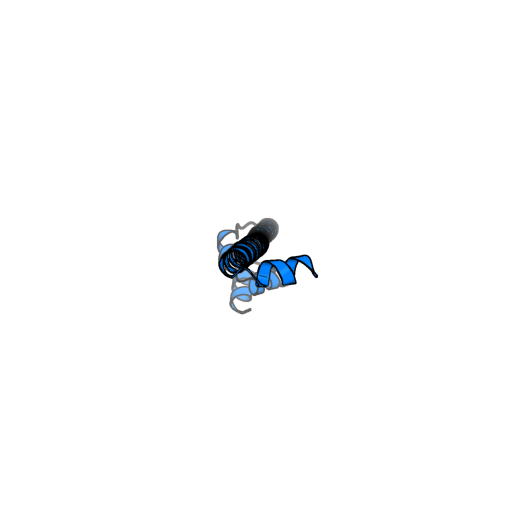 1.00 89.94 104 GLN A C 1
ATOM 839 O O . GLN A 1 104 ? -7.813 -11.866 21.554 1.00 89.94 104 GLN A O 1
ATOM 844 N N . GLN A 1 105 ? -9.723 -10.703 21.378 1.00 87.56 105 GLN A N 1
ATOM 845 C CA . GLN A 1 105 ? -10.247 -11.511 20.275 1.00 87.56 105 GLN A CA 1
ATOM 846 C C . GLN A 1 105 ? -9.412 -11.352 18.998 1.00 87.56 105 GLN A C 1
ATOM 848 O O . GLN A 1 105 ? -9.116 -12.344 18.341 1.00 87.56 105 GLN A O 1
ATOM 853 N N . ILE A 1 106 ? -8.926 -10.140 18.708 1.00 89.19 106 ILE A N 1
ATOM 854 C CA . ILE A 1 106 ? -8.024 -9.862 17.576 1.00 89.19 106 ILE A CA 1
ATOM 855 C C . ILE A 1 106 ? -6.670 -10.580 17.705 1.00 89.19 106 ILE A C 1
ATOM 857 O O . ILE A 1 106 ? -6.076 -10.956 16.698 1.00 89.19 106 ILE A O 1
ATOM 861 N N . LYS A 1 107 ? -6.154 -10.777 18.927 1.00 84.06 107 LYS A N 1
ATOM 862 C CA . LYS A 1 107 ? -4.909 -11.541 19.144 1.00 84.06 107 LYS A CA 1
ATOM 863 C C . LYS A 1 107 ? -5.063 -13.027 18.818 1.00 84.06 107 LYS A C 1
ATOM 865 O O . LYS A 1 107 ? -4.065 -13.675 18.519 1.00 84.06 107 LYS A O 1
ATOM 870 N N . ASN A 1 108 ? -6.287 -13.544 18.897 1.00 75.19 108 ASN A N 1
ATOM 871 C CA . ASN A 1 108 ? -6.611 -14.949 18.666 1.00 75.19 108 ASN A CA 1
ATOM 872 C C . ASN A 1 108 ? -7.154 -15.219 17.247 1.00 75.19 108 ASN A C 1
ATOM 874 O O . ASN A 1 108 ? -7.456 -16.373 16.940 1.00 75.19 108 ASN A O 1
ATOM 878 N N . ALA A 1 109 ? -7.291 -14.177 16.417 1.00 65.94 109 ALA A N 1
ATOM 879 C CA . ALA A 1 109 ? -7.792 -14.213 15.040 1.00 65.94 109 ALA A CA 1
ATOM 880 C C . ALA A 1 109 ? -6.648 -14.110 14.017 1.00 65.94 109 ALA A C 1
ATOM 882 O O . ALA A 1 109 ? -6.710 -14.834 12.997 1.00 65.94 109 ALA A O 1
#

Radius of gyration: 30.85 Å; chains: 1; bounding box: 54×22×82 Å

Secondary structure (DSSP, 8-state):
-HHHHHHTTSHHHHHHHHHHHHHHHHHHHHHHHHHHHHHHHHHHHHHHHHHHHHHHHHHHHHHHHHHHHHS---HHHHTT--HHHHHHHHHHTTT-SSHHHHHHHHHT-

pLDDT: mean 89.14, std 8.22, range [62.31, 98.31]